Protein AF-A0A8J2TBD2-F1 (afdb_monomer)

Secondary structure (DSSP, 8-sta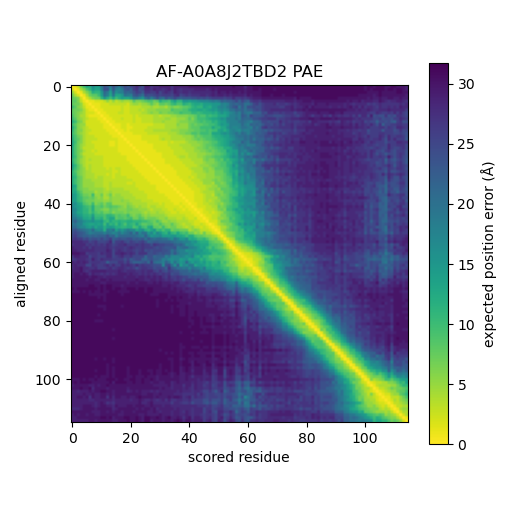te):
------GGGG-TT-TTSHHHHHHHHHHHHHHHHHHHHHHHHHHHHHHHHHHHHTTTTTTTTS-----------------------------PPP--------GGGT-TTGGGG--

Structure (mmCIF, N/CA/C/O backbone):
data_AF-A0A8J2TBD2-F1
#
_entry.id   AF-A0A8J2TBD2-F1
#
loop_
_atom_site.group_PDB
_atom_site.id
_atom_site.type_symbol
_atom_site.label_atom_id
_atom_site.label_alt_id
_atom_site.label_comp_id
_atom_site.label_asym_id
_atom_site.label_entity_id
_atom_site.label_seq_id
_atom_site.pdbx_PDB_ins_code
_atom_site.Cartn_x
_atom_site.Cartn_y
_atom_site.Cartn_z
_atom_site.occupancy
_atom_site.B_iso_or_equiv
_atom_site.auth_seq_id
_atom_site.auth_comp_id
_atom_site.auth_asym_id
_atom_site.auth_atom_id
_atom_site.pdbx_PDB_model_num
ATOM 1 N N . MET A 1 1 ? 32.565 0.026 -33.250 1.00 42.28 1 MET A N 1
ATOM 2 C CA . MET A 1 1 ? 32.657 -0.723 -31.978 1.00 42.28 1 MET A CA 1
ATOM 3 C C . MET A 1 1 ? 31.259 -0.883 -31.388 1.00 42.28 1 MET A C 1
ATOM 5 O O . MET A 1 1 ? 30.808 -0.032 -30.637 1.00 42.28 1 MET A O 1
ATOM 9 N N . GLY A 1 2 ? 30.526 -1.913 -31.814 1.00 55.84 2 GLY A N 1
ATOM 10 C CA . GLY A 1 2 ? 29.146 -2.173 -31.388 1.00 55.84 2 GLY A CA 1
ATOM 11 C C . GLY A 1 2 ? 29.103 -3.367 -30.444 1.00 55.84 2 GLY A C 1
ATOM 12 O O . GLY A 1 2 ? 28.767 -4.467 -30.862 1.00 55.84 2 GLY A O 1
ATOM 13 N N . GLY A 1 3 ? 29.531 -3.170 -29.197 1.00 53.31 3 GLY A N 1
ATOM 14 C CA . GLY A 1 3 ? 29.581 -4.218 -28.178 1.00 53.31 3 GLY A CA 1
ATOM 15 C C . GLY A 1 3 ? 28.301 -4.248 -27.350 1.00 53.31 3 GLY A C 1
ATOM 16 O O . GLY A 1 3 ? 28.139 -3.435 -26.447 1.00 53.31 3 GLY A O 1
ATOM 17 N N . SER A 1 4 ? 27.401 -5.159 -27.723 1.00 58.78 4 SER A N 1
ATOM 18 C CA . SER A 1 4 ? 26.246 -5.704 -26.993 1.00 58.78 4 SER A CA 1
ATOM 19 C C . SER A 1 4 ? 25.910 -5.056 -25.637 1.00 58.78 4 SER A C 1
ATOM 21 O O . SER A 1 4 ? 26.403 -5.455 -24.581 1.00 58.78 4 SER A O 1
ATOM 23 N N . ARG A 1 5 ? 25.001 -4.073 -25.657 1.00 76.25 5 ARG A N 1
ATOM 24 C CA . ARG A 1 5 ? 24.229 -3.695 -24.463 1.00 76.25 5 ARG A CA 1
ATOM 25 C C . ARG A 1 5 ? 23.472 -4.936 -23.983 1.00 76.25 5 ARG A C 1
ATOM 27 O O . ARG A 1 5 ? 22.901 -5.638 -24.812 1.00 76.25 5 ARG A O 1
ATOM 34 N N . ASP A 1 6 ? 23.454 -5.182 -22.672 1.00 85.81 6 ASP A N 1
ATOM 35 C CA . ASP A 1 6 ? 22.724 -6.303 -22.061 1.00 85.81 6 ASP A CA 1
ATOM 36 C C . ASP A 1 6 ? 21.317 -6.429 -22.670 1.00 85.81 6 ASP A C 1
ATOM 38 O O . ASP A 1 6 ? 20.472 -5.541 -22.526 1.00 85.81 6 ASP A O 1
ATOM 42 N N . LEU A 1 7 ? 21.074 -7.542 -23.369 1.00 88.38 7 LEU A N 1
ATOM 43 C CA . LEU A 1 7 ? 19.817 -7.818 -24.060 1.00 88.38 7 LEU A CA 1
ATOM 44 C C . LEU A 1 7 ? 18.626 -7.758 -23.095 1.00 88.38 7 LEU A C 1
ATOM 46 O O . LEU A 1 7 ? 17.520 -7.372 -23.488 1.00 88.38 7 LEU A O 1
ATOM 50 N N . ASN A 1 8 ? 18.850 -8.080 -21.820 1.00 88.62 8 ASN A N 1
ATOM 51 C CA . ASN A 1 8 ? 17.814 -8.035 -20.799 1.00 88.62 8 ASN A CA 1
ATOM 52 C C . ASN A 1 8 ? 17.365 -6.605 -20.496 1.00 88.62 8 ASN A C 1
ATOM 54 O O . ASN A 1 8 ? 16.212 -6.403 -20.116 1.00 88.62 8 ASN A O 1
ATOM 58 N N . LEU A 1 9 ? 18.212 -5.586 -20.681 1.00 88.56 9 LEU A N 1
ATOM 59 C CA . LEU A 1 9 ? 17.814 -4.184 -20.491 1.00 88.56 9 LEU A CA 1
ATOM 60 C C . LEU A 1 9 ? 16.804 -3.707 -21.550 1.00 88.56 9 LEU A C 1
ATOM 62 O O . LEU A 1 9 ? 16.165 -2.674 -21.369 1.00 88.56 9 LEU A O 1
ATOM 66 N N . HIS A 1 10 ? 16.607 -4.465 -22.627 1.00 87.69 10 HIS A N 1
ATOM 67 C CA . HIS A 1 10 ? 15.576 -4.189 -23.626 1.00 87.69 10 HIS A CA 1
ATOM 68 C C . HIS A 1 10 ? 14.260 -4.924 -23.351 1.00 87.69 10 HIS A C 1
ATOM 70 O O . HIS A 1 10 ? 13.259 -4.678 -24.026 1.00 87.69 10 HIS A O 1
ATOM 76 N N . LYS A 1 11 ? 14.232 -5.827 -22.366 1.00 94.56 11 LYS A N 1
ATOM 77 C CA . LYS A 1 11 ? 13.049 -6.627 -22.052 1.00 94.56 11 LYS A CA 1
ATOM 78 C C . LYS A 1 11 ? 12.184 -5.930 -21.014 1.00 94.56 11 LYS A C 1
ATOM 80 O O . LYS A 1 11 ? 12.628 -5.648 -19.908 1.00 94.56 11 LYS A O 1
ATOM 85 N N . SER A 1 12 ? 10.916 -5.714 -21.347 1.00 93.06 12 SER A N 1
ATOM 86 C CA . SER A 1 12 ? 9.931 -5.049 -20.483 1.00 93.06 12 SER A CA 1
ATOM 87 C C . SER A 1 12 ? 9.693 -5.753 -19.147 1.00 93.06 12 SER A C 1
ATOM 89 O O . SER A 1 12 ? 9.304 -5.094 -18.189 1.00 93.06 12 SER A O 1
ATOM 91 N N . TRP A 1 13 ? 9.942 -7.059 -19.063 1.00 93.88 13 TRP A N 1
ATOM 92 C CA . TRP A 1 13 ? 9.818 -7.833 -17.829 1.00 93.88 13 TRP A CA 1
ATOM 93 C C . TRP A 1 13 ? 11.013 -7.660 -16.880 1.00 93.88 13 TRP A C 1
ATOM 95 O O . TRP A 1 13 ? 10.920 -8.047 -15.719 1.00 93.88 13 TRP A O 1
ATOM 105 N N . ASN A 1 14 ? 12.131 -7.072 -17.326 1.00 94.69 14 ASN A N 1
ATOM 106 C CA . ASN A 1 14 ? 13.333 -6.967 -16.503 1.00 94.69 14 ASN A CA 1
ATOM 107 C C . ASN A 1 14 ? 13.102 -6.025 -15.301 1.00 94.69 14 ASN A C 1
ATOM 109 O O . ASN A 1 14 ? 12.902 -4.819 -15.496 1.00 94.69 14 ASN A O 1
ATOM 113 N N . PRO A 1 15 ? 13.186 -6.512 -14.049 1.00 94.00 15 PRO A N 1
ATOM 114 C CA . PRO A 1 15 ? 12.936 -5.692 -12.861 1.00 94.00 15 PRO A CA 1
ATOM 115 C C . PRO A 1 15 ? 14.010 -4.616 -12.650 1.00 94.00 15 PRO A C 1
ATOM 117 O O . PRO A 1 15 ? 13.756 -3.597 -12.011 1.00 94.00 15 PRO A O 1
ATOM 120 N N . LYS A 1 16 ? 15.202 -4.791 -13.237 1.00 93.31 16 LYS A N 1
ATOM 121 C CA . LYS A 1 16 ? 16.309 -3.828 -13.159 1.00 93.31 16 LYS A CA 1
ATOM 122 C C . LYS A 1 16 ? 16.101 -2.608 -14.057 1.00 93.31 16 LYS A C 1
ATOM 124 O O . LYS A 1 16 ? 16.905 -1.675 -14.007 1.00 93.31 16 LYS A O 1
ATOM 129 N N . LEU A 1 17 ? 15.051 -2.574 -14.878 1.00 94.06 17 LEU A N 1
ATOM 130 C CA . LEU A 1 17 ? 14.731 -1.377 -15.644 1.00 94.06 17 LEU A CA 1
ATOM 131 C C . LEU A 1 17 ? 14.251 -0.259 -14.723 1.00 94.06 17 LEU A C 1
ATOM 133 O O . LEU A 1 17 ? 13.359 -0.454 -13.903 1.00 94.06 17 LEU A O 1
ATOM 137 N N . VAL A 1 18 ? 14.776 0.952 -14.929 1.00 94.94 18 VAL A N 1
ATOM 138 C CA . VAL A 1 18 ? 14.385 2.160 -14.175 1.00 94.94 18 VAL A CA 1
ATOM 139 C C . VAL A 1 18 ? 12.865 2.353 -14.175 1.00 94.94 18 VAL A C 1
ATOM 141 O O . VAL A 1 18 ? 12.282 2.700 -13.153 1.00 94.94 18 VAL A O 1
ATOM 144 N N . ARG A 1 19 ? 12.208 2.090 -15.312 1.00 95.38 19 ARG A N 1
ATOM 145 C CA . ARG A 1 19 ? 10.747 2.187 -15.449 1.00 95.38 19 ARG A CA 1
ATOM 146 C C . ARG A 1 19 ? 10.012 1.211 -14.528 1.00 95.38 19 ARG A C 1
ATOM 148 O O . ARG A 1 19 ? 9.002 1.590 -13.950 1.00 95.38 19 ARG A O 1
ATOM 155 N N . ASN A 1 20 ? 10.521 -0.010 -14.378 1.00 95.75 20 ASN A N 1
ATOM 156 C CA . ASN A 1 20 ? 9.913 -1.032 -13.529 1.00 95.75 20 ASN A CA 1
ATOM 157 C C . ASN A 1 20 ? 10.194 -0.765 -12.052 1.00 95.75 20 ASN A C 1
ATOM 159 O O . ASN A 1 20 ? 9.261 -0.815 -11.260 1.00 95.75 20 ASN A O 1
ATOM 163 N N . ARG A 1 21 ? 11.416 -0.346 -11.696 1.00 96.81 21 ARG A N 1
ATOM 164 C CA . ARG A 1 21 ? 11.732 0.109 -10.332 1.00 96.81 21 ARG A CA 1
ATOM 165 C C . ARG A 1 21 ? 10.802 1.228 -9.861 1.00 96.81 21 ARG A C 1
ATOM 167 O O . ARG A 1 21 ? 10.230 1.117 -8.790 1.00 96.81 21 ARG A O 1
ATOM 174 N N . LYS A 1 22 ? 10.557 2.241 -10.701 1.00 97.12 22 LYS A N 1
ATOM 175 C CA . LYS A 1 22 ? 9.604 3.323 -10.387 1.00 97.12 22 LYS A CA 1
ATOM 176 C C . LYS A 1 22 ? 8.162 2.833 -10.210 1.00 97.12 22 LYS A C 1
ATOM 178 O O . LYS A 1 22 ? 7.405 3.435 -9.461 1.00 97.12 22 LYS A O 1
ATOM 183 N N . LYS A 1 23 ? 7.745 1.783 -10.929 1.00 96.88 23 LYS A N 1
ATOM 184 C CA . LYS A 1 23 ? 6.418 1.174 -10.729 1.00 96.88 23 LYS A CA 1
ATOM 185 C C . LYS A 1 23 ? 6.351 0.456 -9.383 1.00 96.88 23 LYS A C 1
ATOM 187 O O . LYS A 1 23 ? 5.380 0.658 -8.667 1.00 96.88 23 LYS A O 1
ATOM 192 N N . ILE A 1 24 ? 7.387 -0.316 -9.052 1.00 96.81 24 ILE A N 1
ATOM 193 C CA . ILE A 1 24 ? 7.506 -1.038 -7.781 1.00 96.81 24 ILE A CA 1
ATOM 194 C C . ILE A 1 24 ? 7.480 -0.052 -6.608 1.00 96.81 24 ILE A C 1
ATOM 196 O O . ILE A 1 24 ? 6.643 -0.183 -5.724 1.00 96.81 24 ILE A O 1
ATOM 200 N N . GLU A 1 25 ? 8.289 1.002 -6.666 1.00 97.19 25 GLU A N 1
ATOM 201 C CA . GLU A 1 25 ? 8.343 2.044 -5.634 1.00 97.19 25 GLU A CA 1
ATOM 202 C C . GLU A 1 25 ? 6.969 2.695 -5.394 1.00 97.19 25 GLU A C 1
ATOM 204 O O . GLU A 1 25 ? 6.525 2.830 -4.257 1.00 97.19 25 GLU A O 1
ATOM 209 N N . LYS A 1 26 ? 6.234 3.030 -6.465 1.00 97.62 26 LYS A N 1
ATOM 210 C CA . LYS A 1 26 ? 4.863 3.556 -6.345 1.00 97.62 26 LYS A CA 1
ATOM 211 C C . LYS A 1 26 ? 3.914 2.561 -5.681 1.00 97.62 26 LYS A C 1
ATOM 213 O O . LYS A 1 26 ? 3.088 2.956 -4.861 1.00 97.62 26 LYS A O 1
ATOM 218 N N . THR A 1 27 ? 4.001 1.281 -6.043 1.00 97.62 27 THR A N 1
ATOM 219 C CA . THR A 1 27 ? 3.155 0.248 -5.433 1.00 97.62 27 THR A CA 1
ATOM 220 C C . THR A 1 27 ? 3.504 0.013 -3.966 1.00 97.62 27 THR A C 1
ATOM 222 O O . THR A 1 27 ? 2.596 -0.131 -3.154 1.00 97.62 27 THR A O 1
ATOM 225 N N . GLU A 1 28 ? 4.786 0.045 -3.602 1.00 97.44 28 GLU A N 1
ATOM 226 C CA . GLU A 1 28 ? 5.243 -0.075 -2.214 1.00 97.44 28 GLU A CA 1
ATOM 227 C C . GLU A 1 28 ? 4.735 1.090 -1.363 1.00 97.44 28 GLU A C 1
ATOM 229 O O . GLU A 1 28 ? 4.194 0.872 -0.280 1.00 97.44 28 GLU A O 1
ATOM 234 N N . GLN A 1 29 ? 4.818 2.320 -1.877 1.00 97.75 29 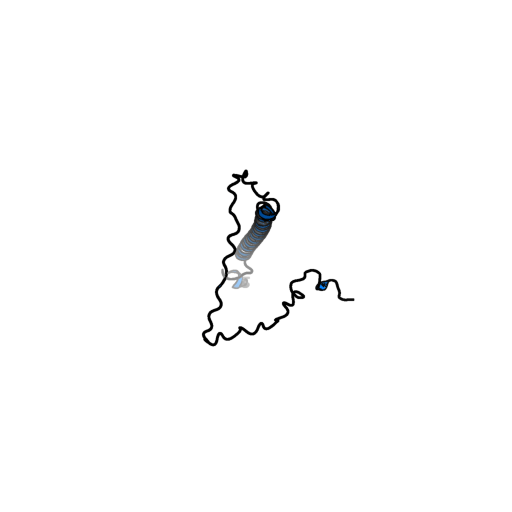GLN A N 1
ATOM 235 C CA . GLN A 1 29 ? 4.278 3.502 -1.201 1.00 97.75 29 GLN A CA 1
ATOM 236 C C . GLN A 1 29 ? 2.770 3.382 -0.947 1.00 97.75 29 GLN A C 1
ATOM 238 O O . GLN A 1 29 ? 2.321 3.628 0.173 1.00 97.75 29 GLN A O 1
ATOM 243 N N . LEU A 1 30 ? 1.999 2.943 -1.947 1.00 97.62 30 LEU A N 1
ATOM 244 C CA . LEU A 1 30 ? 0.553 2.742 -1.808 1.00 97.62 30 LEU A CA 1
ATOM 245 C C . LEU A 1 30 ? 0.230 1.672 -0.757 1.00 97.62 30 LEU A C 1
ATOM 247 O O . LEU A 1 30 ? -0.669 1.854 0.064 1.00 97.62 30 LEU A O 1
ATOM 251 N N . LEU A 1 31 ? 0.972 0.562 -0.746 1.00 97.50 31 LEU A N 1
ATOM 252 C CA . LEU A 1 31 ? 0.786 -0.501 0.244 1.00 97.50 31 LEU A CA 1
ATOM 253 C C . LEU A 1 31 ? 1.111 -0.026 1.665 1.00 97.50 31 LEU A C 1
ATOM 255 O O . LEU A 1 31 ? 0.356 -0.326 2.591 1.00 97.50 31 LEU A O 1
ATOM 259 N N . LEU A 1 32 ? 2.176 0.760 1.834 1.00 97.12 32 LEU A N 1
ATOM 260 C CA . LEU A 1 32 ? 2.524 1.365 3.121 1.00 97.12 32 LEU A CA 1
ATOM 261 C C . LEU A 1 32 ? 1.452 2.351 3.596 1.00 97.12 32 LEU A C 1
ATOM 263 O O . LEU A 1 32 ? 1.116 2.378 4.782 1.00 97.12 32 LEU A O 1
ATOM 267 N N . GLU A 1 33 ? 0.894 3.156 2.694 1.00 96.75 33 GLU A N 1
ATOM 268 C CA . GLU A 1 33 ? -0.197 4.072 3.028 1.00 96.75 33 GLU A CA 1
ATOM 269 C C . GLU A 1 33 ? -1.456 3.310 3.456 1.00 96.75 33 GLU A C 1
ATOM 271 O O . GLU A 1 33 ? -2.024 3.598 4.513 1.00 96.75 33 GLU A O 1
ATOM 276 N N . ARG A 1 34 ? -1.835 2.273 2.702 1.00 96.12 34 ARG A N 1
ATOM 277 C CA . ARG A 1 34 ? -2.963 1.398 3.040 1.00 96.12 34 ARG A CA 1
ATOM 278 C C . ARG A 1 34 ? -2.774 0.727 4.399 1.00 96.12 34 ARG A C 1
ATOM 280 O O . ARG A 1 34 ? -3.713 0.660 5.185 1.00 96.12 34 ARG A O 1
ATOM 287 N N . GLN A 1 35 ? -1.565 0.264 4.711 1.00 95.88 35 GLN A N 1
ATOM 288 C CA . GLN A 1 35 ? -1.261 -0.316 6.018 1.00 95.88 35 GLN A CA 1
ATOM 289 C C . GLN A 1 35 ? -1.454 0.706 7.148 1.00 95.88 35 GLN A C 1
ATOM 291 O O . GLN A 1 35 ? -2.066 0.389 8.168 1.00 95.88 35 GLN A O 1
ATOM 296 N N . LYS A 1 36 ? -0.986 1.947 6.964 1.00 96.06 36 LYS A N 1
ATOM 297 C CA . LYS A 1 36 ? -1.194 3.025 7.944 1.00 96.06 36 LYS A CA 1
ATOM 298 C C . LYS A 1 36 ? -2.677 3.343 8.138 1.00 96.06 36 LYS A C 1
ATOM 300 O O . LYS A 1 36 ? -3.086 3.603 9.266 1.00 96.06 36 LYS A O 1
ATOM 305 N N . GLN A 1 37 ? -3.470 3.331 7.068 1.00 95.06 37 GLN A N 1
ATOM 306 C CA . GLN A 1 37 ? -4.919 3.537 7.144 1.00 95.06 37 GLN A CA 1
ATOM 307 C C . GLN A 1 37 ? -5.600 2.419 7.941 1.00 95.06 37 GLN A C 1
ATOM 309 O O . GLN A 1 37 ? -6.323 2.719 8.884 1.00 95.06 37 GLN A O 1
ATOM 314 N N . LEU A 1 38 ? -5.277 1.151 7.668 1.00 94.12 38 LEU A N 1
ATOM 315 C CA . LEU A 1 38 ? -5.832 0.012 8.411 1.00 94.12 38 LEU A CA 1
ATOM 316 C C . LEU A 1 38 ? -5.508 0.062 9.911 1.00 94.12 38 LEU A C 1
ATOM 318 O O . LEU A 1 38 ? -6.362 -0.254 10.735 1.00 94.12 38 LEU A O 1
ATOM 322 N N . ILE A 1 39 ? -4.297 0.489 10.283 1.00 93.69 39 ILE A N 1
ATOM 323 C CA . ILE A 1 39 ? -3.928 0.670 11.696 1.00 93.69 39 ILE A CA 1
ATOM 324 C C . ILE A 1 39 ? -4.781 1.770 12.337 1.00 93.69 39 ILE A C 1
ATOM 326 O O . ILE A 1 39 ? -5.289 1.589 13.441 1.00 93.69 39 ILE A O 1
ATOM 330 N N . LYS A 1 40 ? -4.980 2.900 11.647 1.00 93.12 40 LYS A N 1
ATOM 331 C CA . LYS A 1 40 ? -5.840 3.987 12.141 1.00 93.12 40 LYS A CA 1
ATOM 332 C C . LYS A 1 40 ? -7.288 3.531 12.305 1.00 93.12 40 LYS A C 1
ATOM 334 O O . LYS A 1 40 ? -7.880 3.801 13.342 1.00 93.12 40 LYS A O 1
ATOM 339 N N . GLU A 1 41 ? -7.830 2.818 11.321 1.00 92.38 41 GLU A N 1
ATOM 340 C CA . GLU A 1 41 ? -9.182 2.254 11.378 1.00 92.38 41 GLU A CA 1
ATOM 341 C C . GLU A 1 41 ? -9.331 1.250 12.526 1.00 92.38 41 GLU A C 1
ATOM 343 O O . GLU A 1 41 ? -10.323 1.285 13.248 1.00 92.38 41 GLU A O 1
ATOM 348 N N . SER A 1 42 ? -8.336 0.383 12.734 1.00 90.88 42 SER A N 1
ATOM 349 C CA . SER A 1 42 ? -8.320 -0.559 13.857 1.00 90.88 42 SER A CA 1
ATOM 350 C C . SER A 1 42 ? -8.324 0.166 15.201 1.00 90.88 42 SER A C 1
ATOM 352 O O . SER A 1 42 ? -9.094 -0.192 16.089 1.00 90.88 42 SER A O 1
ATOM 354 N N . ASN A 1 43 ? -7.490 1.194 15.356 1.00 87.62 43 ASN A N 1
ATOM 355 C CA . ASN A 1 43 ? -7.428 1.972 16.592 1.00 87.62 43 ASN A CA 1
ATOM 356 C C . ASN A 1 43 ? -8.737 2.731 16.840 1.00 87.62 43 ASN A C 1
ATOM 358 O O . ASN A 1 43 ? -9.220 2.768 17.967 1.00 87.62 43 ASN A O 1
ATOM 362 N N . GLN A 1 44 ? -9.335 3.297 15.790 1.00 87.38 44 GLN A N 1
ATOM 363 C CA . GLN A 1 44 ? -10.619 3.985 15.885 1.00 87.38 44 GLN A CA 1
ATOM 364 C C . GLN A 1 44 ? -11.737 3.029 16.320 1.00 87.38 44 GLN A C 1
ATOM 366 O O . GLN A 1 44 ? -12.496 3.361 17.227 1.00 87.38 44 GLN A O 1
ATOM 371 N N . LYS A 1 45 ? -11.789 1.820 15.747 1.00 86.31 45 LYS A N 1
ATOM 372 C CA . LYS A 1 45 ? -12.741 0.780 16.165 1.00 86.31 45 LYS A CA 1
ATOM 373 C C . LYS A 1 45 ? -12.565 0.385 17.625 1.00 86.31 45 LYS A C 1
ATOM 375 O O . LYS A 1 45 ? -13.550 0.300 18.341 1.00 86.31 45 LYS A O 1
ATOM 380 N N . GLN A 1 46 ? -11.326 0.213 18.091 1.00 80.75 46 GLN A N 1
ATOM 381 C CA . GLN A 1 46 ? -11.076 -0.069 19.508 1.00 80.75 46 GLN A CA 1
ATOM 382 C C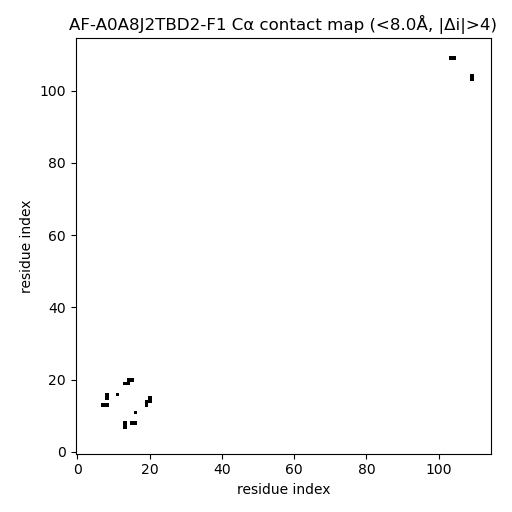 . GLN A 1 46 ? -11.614 1.052 20.405 1.00 80.75 46 GLN A C 1
ATOM 384 O O . GLN A 1 46 ? -12.272 0.775 21.404 1.00 80.75 46 GLN A O 1
ATOM 389 N N . ILE A 1 47 ? -11.389 2.319 20.043 1.00 77.62 47 ILE A N 1
ATOM 390 C CA . ILE A 1 47 ? -11.915 3.465 20.799 1.00 77.62 47 ILE A CA 1
ATOM 391 C C . ILE A 1 47 ? -13.450 3.463 20.811 1.00 77.62 47 ILE A C 1
ATOM 393 O O . ILE A 1 47 ? -14.045 3.685 21.862 1.00 77.62 47 ILE A O 1
ATOM 397 N N . GLU A 1 48 ? -14.094 3.204 19.673 1.00 78.19 48 GLU A N 1
ATOM 398 C CA . GLU A 1 48 ? -15.558 3.129 19.564 1.00 78.19 48 GLU A CA 1
ATOM 399 C C . GLU A 1 48 ? -16.150 1.970 20.375 1.00 78.19 48 GLU A C 1
ATOM 401 O O . GLU A 1 48 ? -17.153 2.161 21.070 1.00 78.19 48 GLU A O 1
ATOM 406 N N . ASP A 1 49 ? -15.509 0.80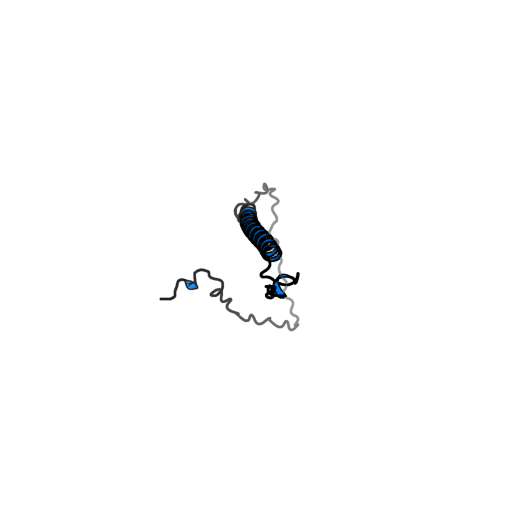2 20.353 1.00 75.81 49 ASP A N 1
ATOM 407 C CA . ASP A 1 49 ? -15.904 -0.357 21.153 1.00 75.81 49 ASP A CA 1
ATOM 408 C C . ASP A 1 49 ? -15.798 -0.041 22.655 1.00 75.81 49 ASP A C 1
ATOM 410 O O . ASP A 1 49 ? -16.740 -0.288 23.413 1.00 75.81 49 ASP A O 1
ATOM 414 N N . HIS A 1 50 ? -14.700 0.590 23.092 1.00 70.25 50 HIS A N 1
ATOM 415 C CA . HIS A 1 50 ? -14.528 1.025 24.482 1.00 70.25 50 HIS A CA 1
ATOM 416 C C . HIS A 1 50 ? -15.531 2.120 24.886 1.00 70.25 50 HIS A C 1
ATOM 418 O O . HIS A 1 50 ? -16.127 2.037 25.958 1.00 70.25 50 HIS A O 1
ATOM 424 N N . ALA A 1 51 ? -15.786 3.110 24.026 1.00 70.06 51 ALA A N 1
ATOM 425 C CA . ALA A 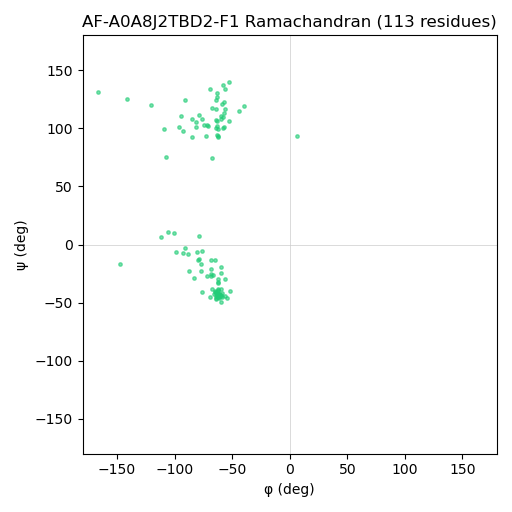1 51 ? -16.746 4.186 24.292 1.00 70.06 51 ALA A CA 1
ATOM 426 C C . ALA A 1 51 ? -18.209 3.701 24.327 1.00 70.06 51 ALA A C 1
ATOM 428 O O . ALA A 1 51 ? -19.061 4.319 24.975 1.00 70.06 51 ALA A O 1
ATOM 429 N N . SER A 1 52 ? -18.521 2.600 23.640 1.00 61.62 52 SER A N 1
ATOM 430 C CA . SER A 1 52 ? -19.865 2.009 23.619 1.00 61.62 52 SER A CA 1
ATOM 431 C C . SER A 1 52 ? -20.190 1.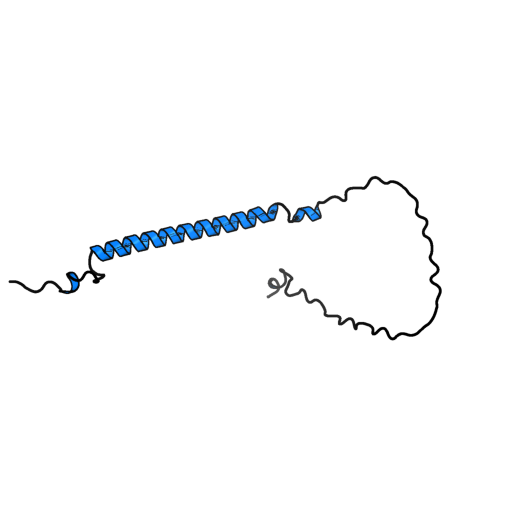220 24.894 1.00 61.62 52 SER A C 1
ATOM 433 O O . SER A 1 52 ? -21.364 1.073 25.239 1.00 61.62 52 SER A O 1
ATOM 435 N N . ILE A 1 53 ? -19.175 0.753 25.628 1.00 62.62 53 ILE A N 1
ATOM 436 C CA . ILE A 1 53 ? -19.340 -0.039 26.859 1.00 62.62 53 ILE A CA 1
ATOM 437 C C . ILE A 1 53 ? -19.843 0.813 28.044 1.00 62.62 53 ILE A C 1
ATOM 439 O O . ILE A 1 53 ? -20.574 0.304 28.899 1.00 62.62 53 ILE A O 1
ATOM 443 N N . ASP A 1 54 ? -19.560 2.118 28.070 1.00 58.84 54 ASP A N 1
ATOM 444 C CA . ASP A 1 54 ? -19.824 2.970 29.243 1.00 58.84 54 ASP A CA 1
ATOM 445 C C . ASP A 1 54 ? -21.281 3.432 29.417 1.00 58.84 54 ASP A C 1
ATOM 447 O O . ASP A 1 54 ? -21.658 3.898 30.492 1.00 58.84 54 ASP A O 1
ATOM 451 N N . LYS A 1 55 ? -22.155 3.286 28.412 1.00 61.66 55 LYS A N 1
ATOM 452 C CA . LYS A 1 55 ? -23.514 3.868 28.489 1.00 61.66 55 LYS A CA 1
ATOM 453 C C . LYS A 1 55 ? -24.576 2.974 29.136 1.00 61.66 55 LYS A C 1
ATOM 455 O O . LYS A 1 55 ? -25.688 3.444 29.366 1.00 61.66 55 LYS A O 1
ATOM 460 N N . GLY A 1 56 ? -24.275 1.709 29.436 1.00 62.31 56 GLY A N 1
ATOM 461 C CA . GLY A 1 56 ? -25.301 0.761 29.901 1.00 62.31 56 GLY A CA 1
ATOM 462 C C . GLY A 1 56 ? -24.858 -0.310 30.895 1.00 62.31 56 GLY A C 1
ATOM 463 O O . GLY A 1 56 ? -25.723 -0.874 31.567 1.00 62.31 56 GLY A O 1
ATOM 464 N N . ASN A 1 57 ? -23.552 -0.559 31.042 1.00 66.88 57 ASN A N 1
ATOM 465 C CA . ASN A 1 57 ? -23.020 -1.706 31.790 1.00 66.88 57 ASN A CA 1
ATOM 466 C C . ASN A 1 57 ? -23.390 -1.693 33.293 1.00 66.88 57 ASN A C 1
ATOM 468 O O . ASN A 1 57 ? -23.617 -2.746 33.878 1.00 66.88 57 ASN A O 1
ATOM 472 N N . LEU A 1 58 ? -23.567 -0.518 33.911 1.00 70.12 58 LEU A N 1
ATOM 473 C CA . LEU A 1 58 ? -23.983 -0.400 35.321 1.00 70.12 58 LEU A CA 1
ATOM 474 C C . LEU A 1 58 ? -25.392 0.175 35.523 1.00 70.12 58 LEU A C 1
ATOM 476 O O . LEU A 1 58 ? -25.808 0.398 36.659 1.00 70.12 58 LEU A O 1
ATOM 480 N N . SER A 1 59 ? -26.158 0.396 34.451 1.00 69.75 59 SER A N 1
ATOM 481 C CA . SER A 1 59 ? -27.491 1.009 34.577 1.00 69.75 59 SER A CA 1
ATOM 482 C C . SER A 1 59 ? -28.458 0.160 35.411 1.00 69.75 59 SER A C 1
ATOM 484 O O . SER A 1 59 ? -29.251 0.709 36.169 1.00 69.75 59 SER A O 1
ATOM 486 N N . TRP A 1 60 ? -28.335 -1.171 35.346 1.00 73.88 60 TRP A N 1
ATOM 487 C CA . TRP A 1 60 ? -29.125 -2.119 36.138 1.00 73.88 60 TRP A CA 1
ATOM 488 C C . TRP A 1 60 ? -28.823 -2.049 37.642 1.00 73.88 60 TRP A C 1
ATOM 490 O O . TRP A 1 60 ? -29.681 -2.382 38.453 1.00 73.88 60 TRP A O 1
ATOM 500 N N . MET A 1 61 ? -27.617 -1.617 38.022 1.00 78.75 61 MET A N 1
ATOM 501 C CA . MET A 1 61 ? -27.152 -1.611 39.412 1.00 78.75 61 MET A CA 1
ATOM 502 C C . MET A 1 61 ? -27.643 -0.375 40.180 1.00 78.75 61 MET A C 1
ATOM 504 O O . MET A 1 61 ? -27.858 -0.441 41.386 1.00 78.75 61 MET A O 1
ATOM 508 N N . TYR A 1 62 ? -27.864 0.733 39.468 1.00 77.81 62 TYR A N 1
ATOM 509 C CA . TYR A 1 62 ? -28.394 1.992 40.007 1.00 77.81 62 TYR A CA 1
ATOM 510 C C . TYR A 1 62 ? -29.854 2.234 39.624 1.00 77.81 62 TYR A C 1
ATOM 512 O O . TYR A 1 62 ? -30.375 3.337 39.796 1.00 77.81 62 TYR A O 1
ATOM 520 N N . GLN A 1 63 ? -30.525 1.223 39.072 1.00 77.38 63 GLN A N 1
ATOM 521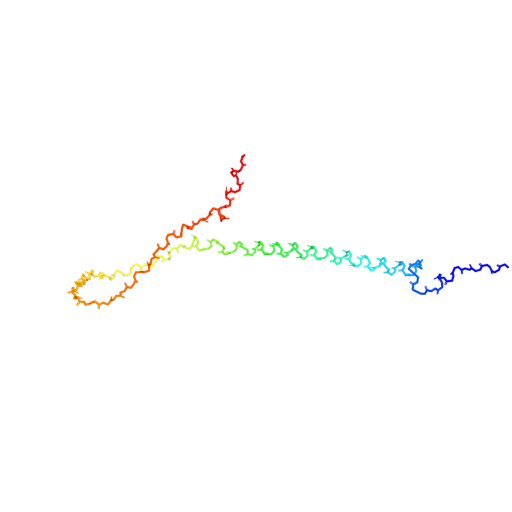 C CA . GLN A 1 63 ? -31.942 1.320 38.785 1.00 77.38 63 GLN A CA 1
ATOM 522 C C . GLN A 1 63 ? -32.693 1.246 40.112 1.00 77.38 63 GLN A C 1
ATOM 524 O O . GLN A 1 63 ? -32.966 0.160 40.625 1.00 77.38 63 GLN A O 1
ATOM 529 N N . GLU A 1 64 ? -32.982 2.411 40.696 1.00 78.50 64 GLU A N 1
ATOM 530 C CA . GLU A 1 64 ? -33.738 2.460 41.939 1.00 78.50 64 GLU A CA 1
ATOM 531 C C . GLU A 1 64 ? -35.071 1.726 41.751 1.00 78.50 64 GLU A C 1
ATOM 533 O O . GLU A 1 64 ? -35.753 1.923 40.730 1.00 78.50 64 GLU A O 1
ATOM 538 N N . PRO A 1 65 ? -35.464 0.863 42.708 1.00 71.31 65 PRO A N 1
ATOM 539 C CA . PRO A 1 65 ? -36.775 0.251 42.675 1.00 71.31 65 PRO A CA 1
ATOM 540 C C . PRO A 1 65 ? -37.788 1.387 42.640 1.00 71.31 65 PRO A C 1
ATOM 542 O O . PRO A 1 65 ? -37.900 2.145 43.602 1.00 71.31 65 PRO A O 1
ATOM 545 N N . LYS A 1 66 ? -38.522 1.528 41.528 1.00 68.06 66 LYS A N 1
ATOM 546 C CA . LYS A 1 66 ? -39.653 2.454 41.464 1.00 68.06 66 LYS A CA 1
ATOM 547 C C . LYS A 1 66 ? -40.604 2.037 42.578 1.00 68.06 66 LYS A C 1
ATOM 549 O O . LYS A 1 66 ? -41.303 1.033 42.429 1.00 68.06 66 LYS A O 1
ATOM 554 N N . GLN A 1 67 ? -40.578 2.759 43.699 1.00 59.31 67 GLN A N 1
ATOM 555 C CA . GLN A 1 67 ? -41.498 2.558 44.805 1.00 59.31 67 GLN A CA 1
ATOM 556 C C . GLN A 1 67 ? -42.896 2.746 44.230 1.00 59.31 67 GLN A C 1
ATOM 558 O O . GLN A 1 67 ? -43.343 3.859 43.955 1.00 59.31 67 GLN A O 1
ATOM 563 N N . LYS A 1 68 ? -43.569 1.628 43.957 1.00 59.31 68 LYS A N 1
ATOM 564 C CA . LYS A 1 68 ? -44.989 1.638 43.656 1.00 59.31 68 LYS A CA 1
ATOM 565 C C . LYS A 1 68 ? -45.652 2.122 44.935 1.00 59.31 68 LYS A C 1
ATOM 567 O O . LYS A 1 68 ? -45.653 1.392 45.920 1.00 59.31 68 LYS A O 1
ATOM 572 N N . GLN A 1 69 ? -46.139 3.361 44.907 1.00 52.56 69 GLN A N 1
ATOM 573 C CA . GLN A 1 69 ? -47.040 3.902 45.915 1.00 52.56 69 GLN A CA 1
ATOM 574 C C . GLN A 1 69 ? -48.049 2.820 46.302 1.00 52.56 69 GLN A C 1
ATOM 576 O O . GLN A 1 69 ? -48.764 2.276 45.457 1.00 52.56 69 GLN A O 1
ATOM 581 N N . GLU A 1 70 ? -48.016 2.465 47.580 1.00 49.44 70 GLU A N 1
ATOM 582 C CA . GLU A 1 70 ? -48.853 1.450 48.188 1.00 49.44 70 GLU A CA 1
ATOM 583 C C . GLU A 1 70 ? -50.332 1.787 47.962 1.00 49.44 70 GLU A C 1
ATOM 585 O O . GLU A 1 70 ? -50.846 2.773 48.484 1.00 49.44 70 GLU A O 1
ATOM 590 N N . GLN A 1 71 ? -51.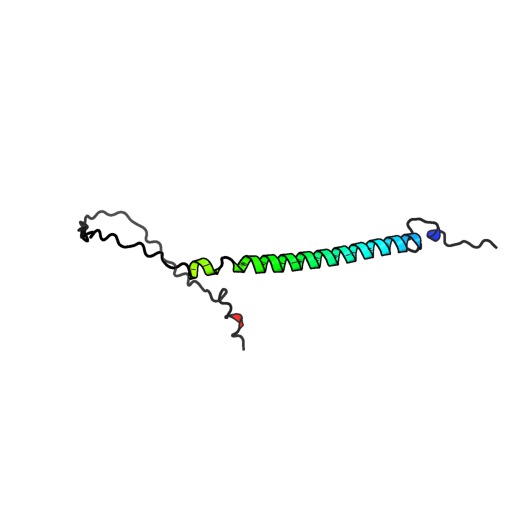053 0.936 47.232 1.00 48.25 71 GLN A N 1
ATOM 591 C CA . GLN A 1 71 ? -52.470 0.735 47.509 1.00 48.25 71 GLN A CA 1
ATOM 592 C C . GLN A 1 71 ? -52.578 -0.497 48.398 1.00 48.25 71 GLN A C 1
ATOM 594 O O . GLN A 1 71 ? -52.457 -1.641 47.958 1.00 48.25 71 GLN A O 1
ATOM 599 N N . THR A 1 72 ? -52.767 -0.237 49.685 1.00 52.09 72 THR A N 1
ATOM 600 C CA . THR A 1 72 ? -53.020 -1.227 50.724 1.00 52.09 72 THR A CA 1
ATOM 601 C C . THR A 1 72 ? -54.334 -1.961 50.446 1.00 52.09 72 THR A C 1
ATOM 603 O O . THR A 1 72 ? -55.410 -1.557 50.871 1.00 52.09 72 THR A O 1
ATOM 606 N N . THR A 1 73 ? -54.265 -3.103 49.765 1.00 47.12 73 THR A N 1
ATOM 607 C CA . THR A 1 73 ? -55.321 -4.122 49.846 1.00 47.12 73 THR A CA 1
ATOM 608 C C . THR A 1 73 ? -54.783 -5.318 50.612 1.00 47.12 73 THR A C 1
ATOM 610 O O . THR A 1 73 ? -54.041 -6.152 50.097 1.00 47.12 73 THR A O 1
ATOM 613 N N . LYS A 1 74 ? -55.151 -5.366 51.896 1.00 50.88 74 LYS A N 1
ATOM 614 C CA . LYS A 1 74 ? -54.883 -6.466 52.823 1.00 50.88 74 LYS A CA 1
ATOM 615 C C . LYS A 1 74 ? -55.372 -7.782 52.205 1.00 50.88 74 LYS A C 1
ATOM 617 O O . LYS A 1 74 ? -56.574 -8.032 52.162 1.00 50.88 74 LYS A O 1
ATOM 622 N N . ARG A 1 75 ? -54.459 -8.641 51.749 1.00 50.28 75 ARG A N 1
ATOM 623 C CA . ARG A 1 75 ? -54.762 -10.055 51.490 1.00 50.28 75 ARG A CA 1
ATOM 624 C C . ARG A 1 75 ? -54.374 -10.857 52.726 1.00 50.28 75 ARG A C 1
ATOM 626 O O . ARG A 1 75 ? -53.200 -10.969 53.058 1.00 50.28 75 ARG A O 1
ATOM 633 N N . GLN A 1 76 ? -55.392 -11.364 53.414 1.00 52.16 76 GLN A N 1
ATOM 634 C CA . GLN A 1 76 ? -55.270 -12.354 54.484 1.00 52.16 76 GLN A CA 1
ATOM 635 C C . GLN A 1 76 ? -54.464 -13.569 53.986 1.00 52.16 76 GLN A C 1
ATOM 637 O O . GLN A 1 76 ? -54.688 -14.008 52.851 1.00 52.16 76 GLN A O 1
ATOM 642 N N . PRO A 1 77 ? -53.569 -14.158 54.797 1.00 43.69 77 PRO A N 1
ATOM 643 C CA . PRO A 1 77 ? -52.938 -15.416 54.443 1.00 43.69 77 PRO A CA 1
ATOM 644 C C . PRO A 1 77 ? -53.977 -16.525 54.631 1.00 43.69 77 PRO A C 1
ATOM 646 O O . PRO A 1 77 ? -54.275 -16.939 55.748 1.00 43.69 77 PRO A O 1
ATOM 649 N N . THR A 1 78 ? -54.563 -17.006 53.535 1.00 44.12 78 THR A N 1
ATOM 650 C CA . TH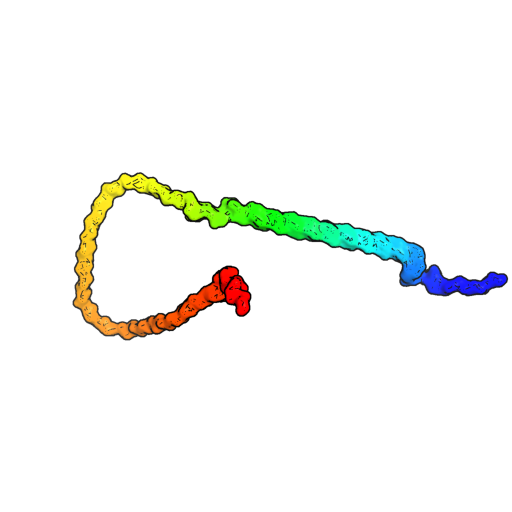R A 1 78 ? -55.355 -18.240 53.578 1.00 44.12 78 THR A CA 1
ATOM 651 C C . THR A 1 78 ? -54.373 -19.390 53.768 1.00 44.12 78 THR A C 1
ATOM 653 O O . THR A 1 78 ? -53.677 -19.774 52.829 1.00 44.12 78 THR A O 1
ATOM 656 N N . GLN A 1 79 ? -54.276 -19.907 54.993 1.00 57.31 79 GLN A N 1
ATOM 657 C CA . GLN A 1 79 ? -53.624 -21.185 55.254 1.00 57.31 79 GLN A CA 1
ATOM 658 C C . GLN A 1 79 ? -54.413 -22.261 54.504 1.00 57.31 79 GLN A C 1
ATOM 660 O O . GLN A 1 79 ? -55.483 -22.679 54.939 1.00 57.31 79 GLN A O 1
ATOM 665 N N . GLN A 1 80 ? -53.918 -22.671 53.338 1.00 55.88 80 GLN A N 1
ATOM 666 C CA . GLN A 1 80 ? -54.439 -23.851 52.666 1.00 55.88 80 GLN A CA 1
ATOM 667 C C . GLN A 1 80 ? -53.895 -25.083 53.388 1.00 55.88 80 GLN A C 1
ATOM 669 O O . GLN A 1 80 ? -52.706 -25.395 53.331 1.00 55.88 80 GLN A O 1
ATOM 674 N N . LEU A 1 81 ? -54.796 -25.747 54.106 1.00 44.91 81 LEU A N 1
ATOM 675 C CA . LEU A 1 81 ? -54.617 -27.079 54.657 1.00 44.91 81 LEU A CA 1
ATOM 676 C C . LEU A 1 81 ? -54.444 -28.045 53.473 1.00 44.91 81 LEU A C 1
ATOM 678 O O . LEU A 1 81 ? -55.386 -28.300 52.728 1.00 44.91 81 LEU A O 1
ATOM 682 N N . LEU A 1 82 ? -53.222 -28.525 53.239 1.00 44.25 82 LEU A N 1
ATOM 683 C CA . LEU A 1 82 ? -52.963 -29.547 52.226 1.00 44.25 82 LEU A CA 1
ATOM 684 C C . LEU A 1 82 ? -53.300 -30.918 52.815 1.00 44.25 82 LEU A C 1
ATOM 686 O O . LEU A 1 82 ? -52.528 -31.493 53.585 1.00 44.25 82 LEU A O 1
ATOM 690 N N . ASP A 1 83 ? -54.474 -31.417 52.437 1.00 40.09 83 ASP A N 1
ATOM 691 C CA . ASP A 1 83 ? -54.939 -32.764 52.734 1.00 40.09 83 ASP A CA 1
ATOM 692 C C . ASP A 1 83 ? -53.963 -33.820 52.208 1.00 40.09 83 ASP A C 1
ATOM 694 O O . ASP A 1 83 ? -53.650 -33.936 51.020 1.00 40.09 83 ASP A O 1
ATOM 698 N N . ARG A 1 84 ? -53.499 -34.640 53.144 1.00 46.84 84 ARG A N 1
ATOM 699 C CA . ARG A 1 84 ? -52.662 -35.808 52.916 1.00 46.84 84 ARG A CA 1
ATOM 700 C C . ARG A 1 84 ? -53.511 -36.908 52.279 1.00 46.84 84 ARG A C 1
ATOM 702 O O . ARG A 1 84 ? -54.227 -37.613 52.987 1.00 46.84 84 ARG A O 1
ATOM 709 N N . LYS A 1 85 ? -53.382 -37.117 50.964 1.00 44.97 85 LYS A N 1
ATOM 710 C CA . LYS A 1 85 ? -53.787 -38.377 50.320 1.00 44.97 85 LYS A CA 1
ATOM 711 C C . LYS A 1 85 ? -52.613 -39.050 49.618 1.00 44.97 85 LYS A C 1
ATOM 713 O O . LYS A 1 85 ? -51.942 -38.501 48.753 1.00 44.97 85 LYS A O 1
ATOM 718 N N . THR A 1 86 ? -52.360 -40.260 50.092 1.00 47.28 86 THR A N 1
ATOM 719 C CA . THR A 1 86 ? -51.451 -41.275 49.577 1.00 47.28 86 THR A CA 1
ATOM 720 C C . THR A 1 86 ? -51.876 -41.732 48.186 1.00 47.28 86 THR A C 1
ATOM 722 O O . THR A 1 86 ? -53.016 -42.156 48.045 1.00 47.28 86 THR A O 1
ATOM 725 N N . THR A 1 87 ? -50.950 -41.769 47.225 1.00 41.41 87 THR A N 1
ATOM 726 C CA . THR A 1 87 ? -50.859 -42.843 46.218 1.00 41.41 87 THR A CA 1
ATOM 727 C C . THR A 1 87 ? -49.526 -42.763 45.485 1.00 41.41 87 THR A C 1
ATOM 729 O O . THR A 1 87 ? -49.077 -41.709 45.046 1.00 41.41 87 THR A O 1
ATOM 732 N N . THR A 1 88 ? -48.876 -43.914 45.408 1.00 48.25 88 THR A N 1
ATOM 733 C CA . THR A 1 88 ? -47.558 -44.178 44.846 1.00 48.25 88 THR A CA 1
ATOM 734 C C . THR A 1 88 ? -47.486 -43.904 43.345 1.00 48.25 88 THR A C 1
ATOM 736 O O . THR A 1 88 ? -48.178 -44.543 42.560 1.00 48.25 88 THR A O 1
ATOM 739 N N . SER A 1 89 ? -46.547 -43.056 42.937 1.00 42.19 89 SER A N 1
ATOM 740 C CA . SER A 1 89 ? -45.930 -43.109 41.613 1.00 42.19 89 SER A CA 1
ATOM 741 C C . SER A 1 89 ? -44.452 -42.776 41.788 1.00 42.19 89 SER A C 1
ATOM 743 O O . SER A 1 89 ? -44.098 -41.794 42.441 1.00 42.19 89 SER A O 1
ATOM 745 N N . LYS A 1 90 ? -43.580 -43.664 41.305 1.00 47.75 90 LYS A N 1
ATOM 746 C CA . LYS A 1 90 ? -42.123 -43.572 41.441 1.00 47.75 90 LYS A CA 1
ATOM 747 C C . LYS A 1 90 ? -41.607 -42.323 40.714 1.00 47.75 90 LYS A C 1
ATOM 749 O O . LYS A 1 90 ? -41.291 -42.381 39.533 1.00 47.75 90 LYS A O 1
ATOM 754 N N . VAL A 1 91 ? -41.457 -41.214 41.434 1.00 44.34 91 VAL A N 1
ATOM 755 C CA . VAL A 1 91 ? -40.669 -40.064 40.975 1.00 44.34 91 VAL A CA 1
ATOM 756 C C . VAL A 1 91 ? -39.204 -40.368 41.271 1.00 44.34 91 VAL A C 1
ATOM 758 O O . VAL A 1 91 ? -38.770 -40.364 42.426 1.00 44.34 91 VAL A O 1
ATOM 761 N N . GLN A 1 92 ? -38.438 -40.687 40.228 1.00 56.19 92 GLN A N 1
ATOM 762 C CA . GLN A 1 92 ? -36.983 -40.757 40.325 1.00 56.19 92 GLN A CA 1
ATOM 763 C C . GLN A 1 92 ? -36.456 -39.391 40.783 1.00 56.19 92 GLN A C 1
ATOM 765 O O . GLN A 1 92 ? -36.674 -38.371 40.134 1.00 56.19 92 GLN A O 1
ATOM 770 N N . LYS A 1 93 ? -35.761 -39.369 41.924 1.00 54.44 93 LYS A N 1
ATOM 771 C CA . LYS A 1 93 ? -35.011 -38.195 42.379 1.00 54.44 93 LYS A CA 1
ATOM 772 C C . LYS A 1 93 ? -33.901 -37.912 41.357 1.00 54.44 93 LYS A C 1
ATOM 774 O O . LYS A 1 93 ? -33.094 -38.815 41.129 1.00 54.44 93 LYS A O 1
ATOM 779 N N . PRO A 1 94 ? -33.767 -36.694 40.803 1.00 51.34 94 PRO A N 1
ATOM 780 C CA . PRO A 1 94 ? -32.534 -36.338 40.125 1.00 51.34 94 PRO A CA 1
ATOM 781 C C . PRO A 1 94 ? -31.419 -36.339 41.175 1.00 51.34 94 PRO A C 1
ATOM 783 O O . PRO A 1 94 ? -31.452 -35.584 42.151 1.00 51.34 94 PRO A O 1
ATOM 786 N N . GLN A 1 95 ? -30.447 -37.236 41.012 1.00 55.03 95 GLN A N 1
ATOM 787 C CA . GLN A 1 95 ? -29.219 -37.197 41.792 1.00 55.03 95 GLN A CA 1
ATOM 788 C C . GLN A 1 95 ? -28.546 -35.848 41.522 1.00 55.03 95 GLN A C 1
ATOM 790 O O . GLN A 1 95 ? -28.009 -35.618 40.440 1.00 55.03 95 GLN A O 1
ATOM 795 N N . LYS A 1 96 ? -28.575 -34.941 42.507 1.00 57.50 96 LYS A N 1
ATOM 796 C CA . LYS A 1 96 ? -27.711 -33.759 42.514 1.00 57.50 96 LYS A CA 1
ATOM 797 C C . LYS A 1 96 ? -26.269 -34.256 42.556 1.00 57.50 96 LYS A C 1
ATOM 799 O O . LYS A 1 96 ? -25.719 -34.473 43.636 1.00 57.50 96 LYS A O 1
ATOM 804 N N . LYS A 1 97 ? -25.643 -34.430 41.391 1.00 59.88 97 LYS A N 1
ATOM 805 C CA . LYS A 1 97 ? -24.187 -34.399 41.320 1.00 59.88 97 LYS A CA 1
ATOM 806 C C . LYS A 1 97 ? -23.799 -33.014 41.821 1.00 59.88 97 LYS A C 1
ATOM 808 O O . LYS A 1 97 ? -24.119 -32.010 41.189 1.00 59.88 97 LYS A O 1
ATOM 813 N N . LYS A 1 98 ? -23.182 -32.953 43.003 1.00 63.38 98 LYS A N 1
ATOM 814 C CA . LYS A 1 98 ? -22.447 -31.770 43.446 1.00 63.38 98 LYS A CA 1
ATOM 815 C C . LYS A 1 98 ? -21.237 -31.655 42.525 1.00 63.38 98 LYS A C 1
ATOM 817 O O . LYS A 1 98 ? -20.127 -32.004 42.912 1.00 63.38 98 LYS A O 1
ATOM 822 N N . ASN A 1 99 ? -21.463 -31.228 41.288 1.00 63.47 99 ASN A N 1
ATOM 823 C CA . ASN A 1 99 ? -20.398 -30.662 40.492 1.00 63.47 99 ASN A CA 1
ATOM 824 C C . ASN A 1 99 ? -20.009 -29.418 41.284 1.00 63.47 99 ASN A C 1
ATOM 826 O O . ASN A 1 99 ? -20.779 -28.461 41.349 1.00 63.47 99 ASN A O 1
ATOM 830 N N . LYS A 1 100 ? -18.900 -29.491 42.025 1.00 68.38 100 LYS A N 1
ATOM 831 C CA . LYS A 1 100 ? -18.299 -28.286 42.581 1.00 68.38 100 LYS A CA 1
ATOM 832 C C . LYS A 1 100 ? -18.021 -27.414 41.363 1.00 68.38 100 LYS A C 1
ATOM 834 O O . LYS A 1 100 ? -17.221 -27.808 40.520 1.00 68.38 100 LYS A O 1
ATOM 839 N N . CYS A 1 101 ? -18.764 -26.323 41.215 1.00 65.19 101 CYS A N 1
ATOM 840 C CA . CYS A 1 101 ? -18.431 -25.308 40.235 1.00 65.19 101 CYS A CA 1
ATOM 841 C C . CYS A 1 101 ? -17.081 -24.749 40.674 1.00 65.19 101 CYS A C 1
ATOM 843 O O . CYS A 1 101 ? -17.000 -24.022 41.663 1.00 65.19 101 CYS A O 1
ATOM 845 N N . ASP A 1 102 ? -16.019 -25.217 40.029 1.00 70.50 102 ASP A N 1
ATOM 846 C CA . ASP A 1 102 ? -14.673 -24.746 40.288 1.00 70.50 102 ASP A CA 1
ATOM 847 C C . ASP A 1 102 ? -14.452 -23.484 39.456 1.00 70.50 102 ASP A C 1
ATOM 849 O O . ASP A 1 102 ? -14.104 -23.544 38.278 1.00 70.50 102 ASP A O 1
ATOM 853 N N . TYR A 1 103 ? -14.723 -22.339 40.079 1.00 70.81 103 TYR A N 1
ATOM 854 C CA . TYR A 1 103 ? -14.508 -21.019 39.489 1.00 70.81 103 TYR A CA 1
ATOM 855 C C . TYR A 1 103 ? -13.037 -20.589 39.549 1.00 70.81 103 TYR A C 1
ATOM 857 O O . TYR A 1 103 ? -12.719 -19.463 39.185 1.00 70.81 103 TYR A O 1
ATOM 865 N N . SER A 1 104 ? -12.109 -21.465 39.958 1.00 71.50 104 SER A N 1
ATOM 866 C CA . SER A 1 104 ? -10.678 -21.138 40.013 1.00 71.50 104 SER A CA 1
ATOM 867 C C . SER A 1 104 ? -10.085 -20.750 38.651 1.00 71.50 104 SER A C 1
ATOM 869 O O . SER A 1 104 ? -9.012 -20.145 38.610 1.00 71.50 104 SER A O 1
ATOM 871 N N . LYS A 1 105 ? -10.747 -21.108 37.544 1.00 70.00 105 LYS A N 1
ATOM 872 C CA . LYS A 1 105 ? -10.355 -20.698 36.186 1.00 70.00 105 LYS A CA 1
ATOM 873 C C . LYS A 1 105 ? -10.955 -19.356 35.758 1.00 70.00 105 LYS A C 1
ATOM 875 O O . LYS A 1 105 ? -10.374 -18.709 34.896 1.00 70.00 105 LYS A O 1
ATOM 880 N N . ASP A 1 106 ? -12.062 -18.952 36.375 1.00 74.50 106 ASP A N 1
ATOM 881 C CA . ASP A 1 106 ? -12.766 -17.697 36.089 1.00 74.50 106 ASP A CA 1
ATOM 882 C C . ASP A 1 106 ? -12.414 -16.588 37.097 1.00 74.50 106 ASP A C 1
ATOM 884 O O . ASP A 1 106 ? -12.826 -15.444 36.927 1.00 74.50 106 ASP A O 1
ATOM 888 N N . ASP A 1 107 ? -11.655 -16.910 38.150 1.00 78.44 107 ASP A N 1
ATOM 889 C CA . ASP A 1 107 ? -11.152 -15.942 39.122 1.00 78.44 107 ASP A CA 1
ATOM 890 C C . ASP A 1 107 ? -9.929 -15.190 38.549 1.00 78.44 107 ASP A C 1
ATOM 892 O O . ASP A 1 107 ? -8.851 -15.783 38.420 1.00 78.44 107 ASP A O 1
ATOM 896 N N . PRO A 1 108 ? -10.035 -13.881 38.243 1.00 75.69 108 PRO A N 1
ATOM 897 C CA . PRO A 1 108 ? -8.922 -13.091 37.712 1.00 75.69 108 PRO A CA 1
ATOM 898 C C . PRO A 1 108 ? -7.755 -12.940 38.704 1.00 75.69 108 PRO A C 1
ATOM 900 O O . PRO A 1 108 ? -6.660 -12.548 38.302 1.00 75.69 108 PRO A O 1
ATOM 903 N N . MET A 1 109 ? -7.951 -13.274 39.986 1.00 76.94 109 MET A N 1
ATOM 904 C CA . MET A 1 109 ? -6.918 -13.239 41.028 1.00 76.94 109 MET A CA 1
ATOM 905 C C . MET A 1 109 ? -6.155 -14.567 41.177 1.00 76.94 109 MET A C 1
ATOM 907 O O . MET A 1 109 ? -5.212 -14.660 41.969 1.00 76.94 109 MET A O 1
ATOM 911 N N . SER A 1 110 ? -6.539 -15.592 40.412 1.00 72.94 110 SER A N 1
ATOM 912 C CA . SER A 1 110 ? -5.945 -16.936 40.403 1.00 72.94 110 SER A CA 1
ATOM 913 C C . SER A 1 110 ? -4.466 -16.935 39.981 1.00 72.94 110 SER A C 1
ATOM 915 O O . SER A 1 110 ? -3.634 -17.624 40.574 1.00 72.94 110 SER A O 1
ATOM 917 N N . SER A 1 111 ? -4.105 -16.091 39.011 1.00 67.00 111 SER A N 1
ATOM 918 C CA . SER A 1 111 ? -2.751 -15.986 38.447 1.00 67.00 111 SER A CA 1
ATOM 919 C C . SER A 1 111 ? -1.752 -15.226 39.327 1.00 67.00 111 SER A C 1
ATOM 921 O O . SER A 1 111 ? -0.546 -15.374 39.148 1.00 67.00 111 SER A O 1
ATOM 923 N N . LEU A 1 112 ? -2.219 -14.446 40.307 1.00 70.50 112 LEU A N 1
ATOM 924 C CA . LEU A 1 112 ? -1.361 -13.619 41.166 1.00 70.50 112 LEU A CA 1
ATOM 925 C C . LEU A 1 112 ? -0.683 -14.394 42.307 1.00 70.50 112 LEU A C 1
ATOM 927 O O . LEU A 1 112 ? 0.127 -13.823 43.037 1.00 70.50 112 LEU A O 1
ATOM 931 N N . LYS A 1 113 ? -1.013 -15.678 42.498 1.00 64.75 113 LYS A N 1
ATOM 932 C CA . LYS A 1 113 ? -0.553 -16.466 43.656 1.00 64.75 113 LYS A CA 1
ATOM 933 C C . LYS A 1 113 ? 0.631 -17.398 43.391 1.00 64.75 113 LYS A C 1
ATOM 935 O O . LYS A 1 113 ? 0.954 -18.194 44.268 1.00 64.75 113 LYS A O 1
ATOM 940 N N . GLN A 1 114 ? 1.293 -17.316 42.240 1.00 62.22 114 GLN A N 1
ATOM 941 C CA . GLN A 1 114 ? 2.502 -18.110 42.001 1.00 62.22 114 GLN A CA 1
ATOM 942 C C . GLN A 1 114 ? 3.735 -17.381 42.563 1.00 62.22 114 GLN A C 1
ATOM 944 O O . GLN A 1 114 ? 4.142 -16.345 42.042 1.00 62.22 114 GLN A O 1
ATOM 949 N N . LYS A 1 115 ? 4.277 -17.913 43.664 1.00 51.00 115 LYS A N 1
ATOM 950 C CA . LYS A 1 115 ? 5.609 -17.615 44.210 1.00 51.00 115 LYS A CA 1
ATOM 951 C C . LYS A 1 115 ? 6.500 -18.831 44.024 1.00 51.00 115 LYS A C 1
ATOM 953 O O . LYS A 1 115 ? 5.963 -19.949 44.188 1.00 51.00 115 LYS A O 1
#

Sequence (115 aa):
MGGSRDLNLHKSWNPKLVRNRKKIEKTEQLLLERQKQLIKESNQKQIEDHASIDKGNLSWMYQEPKQKQEQTTKRQPTQQLLDRKTTTSKVQKPQKKKNKCDYSKDDPMSSLKQK

Mean predicted aligned error: 20.85 Å

Organism: Zygosaccharomyces bailii (strain CLIB 213 / ATCC 58445 / CBS 680 / BCRC 21525 / NBRC 1098 / NCYC 1416 / NRRL Y-2227) (NCBI:txid1333698)

pLDDT: mean 72.35, std 18.47, range [40.09, 97.75]

Foldseek 3Di:
DDPDDPPLQVDPPRCPHPVNVVVVVVVVVVVVVVVVVVVVVVVVVVVVVVVVCPPPVCCVVPPPPPPPDDPDDDDDPPPPDDDDDDDDDDDDDPPPPPPPPPCCVVDPCNVVPDD

Solvent-accessible surface area (backbone atoms only — not comparable to full-atom values): 7887 Å² total; per-residue (Å²): 139,87,80,79,71,64,69,59,79,75,40,88,83,35,65,87,36,70,72,45,42,56,50,50,53,55,52,53,53,51,52,52,51,51,50,54,48,52,52,52,53,51,53,50,49,51,52,51,57,58,64,61,51,74,82,54,79,59,53,78,78,71,55,70,77,78,77,72,77,82,77,88,71,88,75,77,85,78,82,76,80,78,80,90,74,90,79,92,71,92,74,81,74,81,78,78,74,83,70,73,82,74,54,70,84,75,40,87,69,55,79,76,70,80,127

Radius of gyration: 38.54 Å; Cα contacts (8 Å, |Δi|>4): 11; chains: 1; bounding box: 88×48×87 Å